Protein AF-A0A7J4K6B0-F1 (afdb_monomer_lite)

Structure (mmCIF, N/CA/C/O backbone):
data_AF-A0A7J4K6B0-F1
#
_entry.id   AF-A0A7J4K6B0-F1
#
loop_
_atom_site.group_PDB
_atom_site.id
_atom_site.type_symbol
_atom_site.label_atom_id
_atom_site.label_alt_id
_atom_site.label_comp_id
_atom_site.label_asym_id
_atom_site.label_entity_id
_atom_site.label_seq_id
_atom_site.pdbx_PDB_ins_code
_atom_site.Cartn_x
_atom_site.Cartn_y
_atom_site.Cartn_z
_atom_site.occupancy
_atom_site.B_iso_or_equiv
_atom_site.auth_seq_id
_atom_site.auth_comp_id
_atom_site.auth_asym_id
_atom_site.auth_atom_id
_atom_site.pdbx_PDB_model_num
ATOM 1 N N . MET A 1 1 ? -15.334 -4.422 -11.975 1.00 67.62 1 MET A N 1
ATOM 2 C CA . MET A 1 1 ? -14.160 -4.670 -11.113 1.00 67.62 1 MET A CA 1
ATOM 3 C C . MET A 1 1 ? -14.666 -4.985 -9.716 1.00 67.62 1 MET A C 1
ATOM 5 O O . MET A 1 1 ? -15.646 -4.366 -9.317 1.00 67.62 1 MET A O 1
ATOM 9 N N . HIS A 1 2 ? -14.087 -5.973 -9.036 1.00 73.25 2 HIS A N 1
ATOM 10 C CA . HIS A 1 2 ? -14.419 -6.357 -7.658 1.00 73.25 2 HIS A CA 1
ATOM 11 C C . HIS A 1 2 ? -13.121 -6.678 -6.912 1.00 73.25 2 HIS A C 1
ATOM 13 O O . HIS A 1 2 ? -12.140 -7.039 -7.557 1.00 73.25 2 HIS A O 1
ATOM 19 N N . TRP A 1 3 ? -13.103 -6.479 -5.593 1.00 80.50 3 TRP A N 1
ATOM 20 C CA . TRP A 1 3 ? -11.971 -6.880 -4.757 1.00 80.50 3 TRP A CA 1
ATOM 21 C C . TRP A 1 3 ? -12.038 -8.381 -4.483 1.00 80.50 3 TRP A C 1
ATOM 23 O O . TRP A 1 3 ? -13.028 -8.856 -3.925 1.00 80.50 3 TRP A O 1
ATOM 33 N N . ASP A 1 4 ? -10.969 -9.096 -4.818 1.00 84.94 4 ASP A N 1
ATOM 34 C CA . ASP A 1 4 ? -10.830 -10.526 -4.562 1.00 84.94 4 ASP A CA 1
ATOM 35 C C . ASP A 1 4 ? -10.025 -10.765 -3.290 1.00 84.94 4 ASP A C 1
ATOM 37 O O . ASP A 1 4 ? -8.933 -10.220 -3.118 1.00 84.94 4 ASP A O 1
ATOM 41 N N . TYR A 1 5 ? -10.544 -11.590 -2.378 1.00 83.94 5 TYR A N 1
ATOM 42 C CA . TYR A 1 5 ? -9.799 -11.957 -1.178 1.00 83.94 5 TYR A CA 1
ATOM 43 C C . TYR A 1 5 ? -8.880 -13.147 -1.451 1.00 83.94 5 TYR A C 1
ATOM 45 O O . TYR A 1 5 ? -9.328 -14.261 -1.727 1.00 83.94 5 TYR A O 1
ATOM 53 N N . ASN A 1 6 ? -7.577 -12.925 -1.319 1.00 82.88 6 ASN A N 1
ATOM 54 C CA . ASN A 1 6 ? -6.579 -13.975 -1.403 1.00 82.88 6 ASN A CA 1
ATOM 55 C C . ASN A 1 6 ? -6.384 -14.606 -0.021 1.00 82.88 6 ASN A C 1
ATOM 57 O O . ASN A 1 6 ? -5.720 -14.035 0.842 1.00 82.88 6 ASN A O 1
ATOM 61 N N . TYR A 1 7 ? -6.937 -15.801 0.187 1.00 81.94 7 TYR A N 1
ATOM 62 C CA . TYR A 1 7 ? -6.860 -16.507 1.472 1.00 81.94 7 TYR A CA 1
ATOM 63 C C . TYR A 1 7 ? -5.433 -16.898 1.877 1.00 81.94 7 TYR A C 1
ATOM 65 O O . TYR A 1 7 ? -5.131 -16.956 3.069 1.00 81.94 7 TYR A O 1
ATOM 73 N N . THR A 1 8 ? -4.551 -17.139 0.904 1.00 79.19 8 THR A N 1
ATOM 74 C CA . THR A 1 8 ? -3.152 -17.512 1.153 1.00 79.19 8 THR A CA 1
ATOM 75 C C . THR A 1 8 ? -2.346 -16.308 1.627 1.00 79.19 8 THR A C 1
ATOM 77 O O . THR A 1 8 ? -1.668 -16.380 2.648 1.00 79.19 8 THR A O 1
ATOM 80 N N . ALA A 1 9 ? -2.450 -15.186 0.910 1.00 73.88 9 ALA A N 1
ATOM 81 C CA . ALA A 1 9 ? -1.743 -13.944 1.227 1.00 73.88 9 ALA A CA 1
ATOM 82 C C . ALA A 1 9 ? -2.473 -13.070 2.267 1.00 73.88 9 ALA A C 1
ATOM 84 O O . ALA A 1 9 ? -1.934 -12.057 2.702 1.00 73.88 9 ALA A O 1
ATOM 85 N N . ARG A 1 10 ? -3.697 -13.457 2.653 1.00 82.56 10 ARG A N 1
ATOM 86 C CA . ARG A 1 10 ? -4.584 -12.777 3.613 1.00 82.56 10 ARG A CA 1
ATOM 87 C C . ARG A 1 10 ? -4.835 -11.300 3.302 1.00 82.56 10 ARG A C 1
ATOM 89 O O . ARG A 1 10 ? -4.934 -10.475 4.207 1.00 82.56 10 ARG A O 1
ATOM 96 N N . LEU A 1 11 ? -4.982 -10.967 2.026 1.00 85.88 11 LEU A N 1
ATOM 97 C CA . LEU A 1 11 ? -5.190 -9.595 1.568 1.00 85.88 11 LEU A CA 1
ATOM 98 C C . LEU A 1 11 ? -6.220 -9.531 0.439 1.00 85.88 11 LEU A C 1
ATOM 100 O O . LEU A 1 11 ? -6.478 -10.523 -0.241 1.00 85.88 11 LEU A O 1
ATOM 104 N N . TYR A 1 12 ? -6.818 -8.360 0.259 1.00 85.12 12 TYR A N 1
ATOM 105 C CA . TYR A 1 12 ? -7.696 -8.066 -0.866 1.00 85.12 12 TYR A CA 1
ATOM 106 C C . TYR A 1 12 ? -6.851 -7.588 -2.042 1.00 85.12 12 TYR A C 1
ATOM 108 O O . TYR A 1 12 ? -5.931 -6.793 -1.853 1.00 85.12 12 TYR A O 1
ATOM 116 N N . GLN A 1 13 ? -7.153 -8.071 -3.242 1.00 88.12 13 GLN A N 1
ATOM 117 C CA . GLN A 1 13 ? -6.446 -7.753 -4.481 1.00 88.12 13 GLN A CA 1
ATOM 118 C C . GLN A 1 13 ? -7.426 -7.200 -5.509 1.00 88.12 13 GLN A C 1
ATOM 120 O O . GLN A 1 13 ? -8.569 -7.648 -5.599 1.00 88.12 13 GLN A O 1
ATOM 125 N N . LEU A 1 14 ? -6.966 -6.225 -6.283 1.00 82.94 14 LEU A N 1
ATOM 126 C CA . LEU A 1 14 ? -7.693 -5.681 -7.414 1.00 82.94 14 LEU A CA 1
ATOM 127 C C . LEU A 1 14 ? -6.709 -5.462 -8.561 1.00 82.94 14 LEU A C 1
ATOM 129 O O . LEU A 1 14 ? -5.782 -4.659 -8.460 1.00 82.94 14 LEU A O 1
ATOM 133 N N . SER A 1 15 ? -6.932 -6.166 -9.667 1.00 75.38 15 SER A N 1
ATOM 134 C CA . SER A 1 15 ? -6.246 -5.883 -10.925 1.00 75.38 15 SER A CA 1
ATOM 135 C C . SER A 1 15 ? -6.934 -4.705 -11.612 1.00 75.38 15 SER A C 1
ATOM 137 O O . SER A 1 15 ? -8.108 -4.801 -11.979 1.00 75.38 15 SER A O 1
ATOM 139 N N . SER A 1 16 ? -6.213 -3.597 -11.783 1.00 69.25 16 SER A N 1
ATOM 140 C CA . SER A 1 16 ? -6.716 -2.380 -12.422 1.00 69.25 16 SER A CA 1
ATOM 141 C C . SER A 1 16 ? -5.835 -2.023 -13.616 1.00 69.25 16 SER A C 1
ATOM 143 O O . SER A 1 16 ? -4.848 -1.304 -13.491 1.00 69.25 16 SER A O 1
ATOM 145 N N . GLY A 1 17 ? -6.184 -2.534 -14.799 1.00 73.06 17 GLY A N 1
ATOM 146 C CA . GLY A 1 17 ? -5.373 -2.325 -16.000 1.00 73.06 17 GLY A CA 1
ATOM 147 C C . GLY A 1 17 ? -4.008 -3.012 -15.890 1.00 73.06 17 GLY A C 1
ATOM 148 O O . GLY A 1 17 ? -3.957 -4.232 -15.747 1.00 73.06 17 GLY A O 1
ATOM 149 N N . LEU A 1 18 ? -2.925 -2.233 -15.991 1.00 59.25 18 LEU A N 1
ATOM 150 C CA . LEU A 1 18 ? -1.542 -2.706 -15.814 1.00 59.25 18 LEU A CA 1
ATOM 151 C C . LEU A 1 18 ? -1.076 -2.659 -14.353 1.00 59.25 18 LEU A C 1
ATOM 153 O O . LEU A 1 18 ? -0.034 -3.232 -14.035 1.00 59.25 18 LEU A O 1
ATOM 157 N N . ASP A 1 19 ? -1.852 -2.015 -13.482 1.00 72.06 19 ASP A N 1
ATOM 158 C CA . ASP A 1 19 ? -1.489 -1.818 -12.089 1.00 72.06 19 ASP A CA 1
ATOM 159 C C . ASP A 1 19 ? -2.109 -2.896 -11.204 1.00 72.06 19 ASP A C 1
ATOM 161 O O . ASP A 1 19 ? -3.217 -3.407 -11.437 1.00 72.06 19 ASP A O 1
ATOM 165 N N . PHE A 1 20 ? -1.381 -3.230 -10.145 1.00 77.69 20 PHE A N 1
ATOM 166 C CA . PHE A 1 20 ? -1.824 -4.194 -9.152 1.00 77.69 20 PHE A CA 1
ATOM 167 C C . PHE A 1 20 ? -2.028 -3.515 -7.808 1.00 77.69 20 PHE A C 1
ATOM 169 O O . PHE A 1 20 ? -1.062 -3.061 -7.195 1.00 77.69 20 PHE A O 1
ATOM 176 N N . LEU A 1 21 ? -3.273 -3.480 -7.335 1.00 81.69 21 LEU A N 1
ATOM 177 C CA . LEU A 1 21 ? -3.632 -2.879 -6.057 1.00 81.69 21 LEU A CA 1
ATOM 178 C C . LEU A 1 21 ? -3.901 -3.970 -5.023 1.00 81.69 21 LEU A C 1
ATOM 180 O O . LEU A 1 21 ? -4.541 -4.984 -5.312 1.00 81.69 21 LEU A O 1
ATOM 184 N N . SER A 1 22 ? -3.446 -3.755 -3.792 1.00 85.62 22 SER A N 1
ATOM 185 C CA . SER A 1 22 ? -3.767 -4.640 -2.675 1.00 85.62 22 SER A CA 1
ATOM 186 C C . SER A 1 22 ? -4.025 -3.887 -1.379 1.00 85.62 22 SER A C 1
ATOM 188 O O . SER A 1 22 ? -3.455 -2.824 -1.135 1.00 85.62 22 SER A O 1
ATOM 190 N N . VAL A 1 23 ? -4.901 -4.456 -0.552 1.00 82.44 23 VAL A N 1
ATOM 191 C CA . VAL A 1 23 ? -5.280 -3.925 0.757 1.00 82.44 23 VAL A CA 1
ATOM 192 C C . VAL A 1 23 ? -5.236 -5.053 1.781 1.00 82.44 23 VAL A C 1
ATOM 194 O O . VAL A 1 23 ? -5.940 -6.054 1.654 1.00 82.44 23 VAL A O 1
ATOM 197 N N . ALA A 1 24 ? -4.429 -4.882 2.822 1.00 85.06 24 ALA A N 1
ATOM 198 C CA . ALA A 1 24 ? -4.345 -5.795 3.952 1.00 85.06 24 ALA A CA 1
ATOM 199 C C . ALA A 1 24 ? -4.665 -5.027 5.236 1.00 85.06 24 ALA A C 1
ATOM 201 O O . ALA A 1 24 ? -4.009 -4.038 5.552 1.00 85.06 24 ALA A O 1
ATOM 202 N N . LYS A 1 25 ? -5.678 -5.479 5.980 1.00 84.75 25 LYS A N 1
ATOM 203 C CA . LYS A 1 25 ? -5.859 -5.080 7.380 1.00 84.75 25 LYS A CA 1
ATOM 204 C C . LYS A 1 25 ? -5.174 -6.143 8.223 1.00 84.75 25 LYS A C 1
ATOM 206 O O . LYS A 1 25 ? -5.532 -7.314 8.107 1.00 84.75 25 LYS A O 1
ATOM 211 N N . GLU A 1 26 ? -4.238 -5.745 9.067 1.00 78.75 26 GLU A N 1
ATOM 212 C CA . GLU A 1 26 ? -3.583 -6.659 9.999 1.00 78.75 26 GLU A CA 1
ATOM 213 C C . GLU A 1 26 ? -3.720 -6.111 11.419 1.00 78.75 26 GLU A C 1
ATOM 215 O O . GLU A 1 26 ? -3.754 -4.902 11.631 1.00 78.75 26 GLU A O 1
ATOM 220 N N . ASN A 1 27 ? -3.827 -7.021 12.387 1.00 75.12 27 ASN A N 1
ATOM 221 C CA . ASN A 1 27 ? -3.850 -6.688 13.818 1.00 75.12 27 ASN A CA 1
ATOM 222 C C . ASN A 1 27 ? -2.427 -6.647 14.412 1.00 75.12 27 ASN A C 1
ATOM 224 O O . ASN A 1 27 ? -2.253 -6.710 15.625 1.00 75.12 27 ASN A O 1
ATOM 228 N N . SER A 1 28 ? -1.411 -6.702 13.551 1.00 77.19 28 SER A N 1
ATOM 229 C CA . SER A 1 28 ? -0.006 -6.471 13.864 1.00 77.19 28 SER A CA 1
ATOM 230 C C . SER A 1 28 ? 0.767 -6.504 12.548 1.00 77.19 28 SER A C 1
ATOM 232 O O . SER A 1 28 ? 0.826 -7.553 11.910 1.00 77.19 28 SER A O 1
ATOM 234 N N . PHE A 1 29 ? 1.349 -5.378 12.142 1.00 78.75 29 PHE A N 1
ATOM 235 C CA . PHE A 1 29 ? 2.440 -5.381 11.174 1.00 78.75 29 PHE A CA 1
ATOM 236 C C . PHE A 1 29 ? 3.758 -5.379 11.952 1.00 78.75 29 PHE A C 1
ATOM 238 O O . PHE A 1 29 ? 3.957 -4.486 12.786 1.00 78.75 29 PHE A O 1
ATOM 245 N N . PRO A 1 30 ? 4.661 -6.346 11.707 1.00 73.94 30 PRO A N 1
ATOM 246 C CA . PRO A 1 30 ? 5.948 -6.375 12.381 1.00 73.94 30 PRO A CA 1
ATOM 247 C C . PRO A 1 30 ? 6.777 -5.145 11.993 1.00 73.94 30 PRO A C 1
ATOM 249 O O . PRO A 1 30 ? 6.596 -4.596 10.900 1.00 73.94 30 PRO A O 1
ATOM 252 N N . PRO A 1 31 ? 7.713 -4.722 12.857 1.00 78.38 31 PRO A N 1
ATOM 253 C CA . PRO A 1 31 ? 8.575 -3.603 12.535 1.00 78.38 31 PRO A CA 1
ATOM 254 C C . PRO A 1 31 ? 9.418 -3.918 11.295 1.00 78.38 31 PRO A C 1
ATOM 256 O O . PRO A 1 31 ? 10.021 -4.988 11.195 1.00 78.38 31 PRO A O 1
ATOM 259 N N . LEU A 1 32 ? 9.493 -2.973 10.358 1.00 72.75 32 LEU A N 1
ATOM 260 C CA . LEU A 1 32 ? 10.318 -3.106 9.157 1.00 72.75 32 LEU A CA 1
ATOM 261 C C . LEU A 1 32 ? 11.631 -2.358 9.356 1.00 72.75 32 LEU A C 1
ATOM 263 O O . LEU A 1 32 ? 11.667 -1.126 9.353 1.00 72.75 32 LEU A O 1
ATOM 267 N N . THR A 1 33 ? 12.719 -3.110 9.520 1.00 64.25 33 THR A N 1
ATOM 268 C CA . THR A 1 33 ? 14.071 -2.560 9.628 1.00 64.25 33 THR A CA 1
ATOM 269 C C . THR A 1 33 ? 14.719 -2.396 8.253 1.00 64.25 33 THR A C 1
ATOM 271 O O . THR A 1 33 ? 14.442 -3.118 7.295 1.00 64.25 33 THR A O 1
ATOM 274 N N . LYS A 1 34 ? 15.638 -1.430 8.173 1.00 57.75 34 LYS A N 1
ATOM 275 C CA . LYS A 1 34 ? 16.352 -1.017 6.954 1.00 57.75 34 LYS A CA 1
ATOM 276 C C . LYS A 1 34 ? 17.204 -2.128 6.312 1.00 57.75 34 LYS A C 1
ATOM 278 O O . LYS A 1 34 ? 17.648 -1.962 5.183 1.00 57.75 34 LYS A O 1
ATOM 283 N N . SER A 1 35 ? 17.491 -3.220 7.030 1.00 48.38 35 SER A N 1
ATOM 284 C CA . SER A 1 35 ? 18.464 -4.237 6.605 1.00 48.38 35 SER A CA 1
ATOM 285 C C . SER A 1 35 ? 17.901 -5.323 5.691 1.00 48.38 35 SER A C 1
ATOM 287 O O . SER A 1 35 ? 18.689 -6.000 5.040 1.00 48.38 35 SER A O 1
ATOM 289 N N . GLU A 1 36 ? 16.581 -5.501 5.625 1.00 43.25 36 GLU A N 1
ATOM 290 C CA . GLU A 1 36 ? 15.975 -6.583 4.825 1.00 43.25 36 GLU A CA 1
ATOM 291 C C . GLU A 1 36 ? 15.032 -6.077 3.736 1.00 43.25 36 GLU A C 1
ATOM 293 O O . GLU A 1 36 ? 14.783 -6.770 2.756 1.00 43.25 36 GLU A O 1
ATOM 298 N N . ASN A 1 37 ? 14.564 -4.838 3.861 1.00 46.38 37 ASN A N 1
ATOM 299 C CA . ASN A 1 37 ? 13.752 -4.171 2.863 1.00 46.38 37 ASN A CA 1
ATOM 300 C C . ASN A 1 37 ? 14.299 -2.760 2.707 1.00 46.38 37 ASN A C 1
ATOM 302 O O . ASN A 1 37 ? 14.615 -2.092 3.692 1.00 46.38 37 ASN A O 1
ATOM 306 N N . ILE A 1 38 ? 14.431 -2.298 1.474 1.00 45.09 38 ILE A N 1
ATOM 307 C CA . ILE A 1 38 ? 14.805 -0.920 1.190 1.00 45.09 38 ILE A CA 1
ATOM 308 C C . ILE A 1 38 ? 13.609 -0.045 1.626 1.00 45.09 38 ILE A C 1
ATOM 310 O O . ILE A 1 38 ? 12.632 0.147 0.905 1.00 45.09 38 ILE A O 1
ATOM 314 N N . VAL A 1 39 ? 13.637 0.377 2.893 1.00 41.28 39 VAL A N 1
ATOM 315 C CA . VAL A 1 39 ? 12.642 1.232 3.546 1.00 41.28 39 VAL A CA 1
ATOM 316 C C . VAL A 1 39 ? 13.083 2.674 3.335 1.00 41.28 39 VAL A C 1
ATOM 318 O O . VAL A 1 39 ? 14.059 3.125 3.936 1.00 41.28 39 VAL A O 1
ATOM 321 N N . PHE A 1 40 ? 12.364 3.394 2.479 1.00 44.31 40 PHE A N 1
ATOM 322 C CA . PHE A 1 40 ? 12.486 4.840 2.356 1.00 44.31 40 PHE A CA 1
ATOM 323 C C . PHE A 1 40 ? 11.187 5.470 2.843 1.00 44.31 40 PHE A C 1
ATOM 325 O O . PHE A 1 40 ? 10.181 5.462 2.139 1.00 44.31 40 PHE A O 1
ATOM 332 N N . THR A 1 41 ? 11.214 5.990 4.066 1.00 42.09 41 THR A N 1
ATOM 333 C CA . THR A 1 41 ? 10.215 6.932 4.564 1.00 42.09 41 THR A CA 1
ATOM 334 C C . THR A 1 41 ? 10.640 8.345 4.169 1.00 42.09 41 THR A C 1
ATOM 336 O O . THR A 1 41 ? 11.824 8.670 4.223 1.00 42.09 41 THR A O 1
ATOM 339 N N . SER A 1 42 ? 9.682 9.210 3.830 1.00 36.44 42 SER A N 1
ATOM 340 C CA . SER A 1 42 ? 9.894 10.650 3.584 1.00 36.44 42 SER A CA 1
ATOM 341 C C . SER A 1 42 ? 10.276 11.450 4.842 1.00 36.44 42 SER A C 1
ATOM 343 O O . SER A 1 42 ? 10.351 12.674 4.816 1.00 36.44 42 SER A O 1
ATOM 345 N N . LEU A 1 43 ? 10.501 10.764 5.962 1.00 39.84 43 LEU A N 1
ATOM 346 C CA . LEU A 1 43 ? 10.923 11.324 7.234 1.00 39.84 43 LEU A CA 1
ATOM 347 C C . LEU A 1 43 ? 12.097 10.475 7.722 1.00 39.84 43 LEU A C 1
ATOM 349 O O . LEU A 1 43 ? 11.967 9.261 7.890 1.00 39.84 43 LEU A O 1
ATOM 353 N N . ASP A 1 44 ? 13.245 11.127 7.856 1.00 37.56 44 ASP A N 1
ATOM 354 C CA . ASP A 1 44 ? 14.558 10.619 8.250 1.00 37.56 44 ASP A CA 1
ATOM 355 C C . ASP A 1 44 ? 14.579 9.262 8.984 1.00 37.56 44 ASP A C 1
ATOM 357 O O . ASP A 1 44 ? 14.203 9.157 10.144 1.00 37.56 44 ASP A O 1
ATOM 361 N N . ASN A 1 45 ? 15.148 8.228 8.353 1.00 47.09 45 ASN A N 1
ATOM 362 C CA . ASN A 1 45 ? 15.726 7.045 9.020 1.00 47.09 45 ASN A CA 1
ATOM 363 C C . ASN A 1 45 ? 14.832 6.180 9.941 1.00 47.09 45 ASN A C 1
ATOM 365 O O . ASN A 1 45 ? 15.374 5.347 10.674 1.00 47.09 45 ASN A O 1
ATOM 369 N N . VAL A 1 46 ? 13.505 6.287 9.913 1.00 49.38 46 VAL A N 1
ATOM 370 C CA . VAL A 1 46 ? 12.665 5.512 10.840 1.00 49.38 46 VAL A CA 1
ATOM 371 C C . VAL A 1 46 ? 12.278 4.160 10.231 1.00 49.38 46 VAL A C 1
ATOM 373 O O . VAL A 1 46 ? 11.542 4.086 9.251 1.00 49.38 46 VAL A O 1
ATOM 376 N N . ALA A 1 47 ? 12.773 3.074 10.834 1.00 68.12 47 ALA A N 1
ATOM 377 C CA . ALA A 1 47 ? 12.183 1.745 10.685 1.00 68.12 47 ALA A CA 1
ATOM 378 C C . ALA A 1 47 ? 10.674 1.851 10.943 1.00 68.12 47 ALA A C 1
ATOM 380 O O . ALA A 1 47 ? 10.291 2.455 11.945 1.00 68.12 47 ALA A O 1
ATOM 381 N N . ILE A 1 48 ? 9.819 1.301 10.073 1.00 77.25 48 ILE A N 1
ATOM 382 C CA . ILE A 1 48 ? 8.373 1.317 10.346 1.00 77.25 48 ILE A CA 1
ATOM 383 C C . ILE A 1 48 ? 8.186 0.591 11.680 1.00 77.25 48 ILE A C 1
ATOM 385 O O . ILE A 1 48 ? 8.642 -0.552 11.787 1.00 77.25 48 ILE A O 1
ATOM 389 N N . PRO A 1 49 ? 7.630 1.250 12.715 1.00 82.38 49 PRO A N 1
ATOM 390 C CA . PRO A 1 49 ? 7.470 0.622 14.014 1.00 82.38 49 PRO A CA 1
ATOM 391 C C . PRO A 1 49 ? 6.455 -0.516 13.909 1.00 82.38 49 PRO A C 1
ATOM 393 O O . PRO A 1 49 ? 5.770 -0.674 12.901 1.00 82.38 49 PRO A O 1
ATOM 396 N N . GLU A 1 50 ? 6.338 -1.308 14.966 1.00 86.19 50 GLU A N 1
ATOM 397 C CA . GLU A 1 50 ? 5.224 -2.243 15.064 1.00 86.19 50 GLU A CA 1
ATOM 398 C C . GLU A 1 50 ? 3.893 -1.471 15.022 1.00 86.19 50 GLU A C 1
ATOM 400 O O . GLU A 1 50 ? 3.675 -0.567 15.832 1.00 86.19 50 GLU A O 1
ATOM 405 N N . ILE A 1 51 ? 3.007 -1.837 14.093 1.00 87.81 51 ILE A N 1
ATOM 406 C CA . ILE A 1 51 ? 1.664 -1.254 13.971 1.00 87.81 51 ILE A CA 1
ATOM 407 C C . ILE A 1 51 ? 0.666 -2.278 14.493 1.00 87.81 51 ILE A C 1
ATOM 409 O O . ILE A 1 51 ? 0.485 -3.320 13.870 1.00 87.81 51 ILE A O 1
ATOM 413 N N . LYS A 1 52 ? 0.017 -1.994 15.625 1.00 85.62 52 LYS A N 1
ATOM 414 C CA . LYS A 1 52 ? -0.888 -2.938 16.307 1.00 85.62 52 LYS A CA 1
ATOM 415 C C . LYS A 1 52 ? -2.283 -3.009 15.695 1.00 85.62 52 LYS A C 1
ATOM 417 O O . LYS A 1 52 ? -2.913 -4.057 15.727 1.00 85.62 52 LYS A O 1
ATOM 422 N N . ASP A 1 53 ? -2.773 -1.919 15.130 1.00 87.62 53 ASP A N 1
ATOM 423 C CA . ASP A 1 53 ? -3.977 -1.931 14.306 1.00 87.62 53 ASP A CA 1
ATOM 424 C C . ASP A 1 53 ? -3.791 -0.922 13.188 1.00 87.62 53 ASP A C 1
ATOM 426 O O . ASP A 1 53 ? -3.274 0.183 13.383 1.00 87.62 53 ASP A O 1
ATOM 430 N N . GLY A 1 54 ? -4.138 -1.339 11.981 1.00 90.38 54 GLY A N 1
ATOM 431 C CA . GLY A 1 54 ? -3.801 -0.537 10.832 1.00 90.38 54 GLY A CA 1
ATOM 432 C C . GLY A 1 54 ? -4.161 -1.155 9.505 1.00 90.38 54 GLY A C 1
ATOM 433 O O . GLY A 1 54 ? -4.814 -2.198 9.393 1.00 90.38 54 GLY A O 1
ATOM 434 N N . LEU A 1 55 ? -3.707 -0.466 8.470 1.00 91.38 55 LEU A N 1
ATOM 435 C CA . LEU A 1 55 ? -3.956 -0.828 7.090 1.00 91.38 55 LEU A CA 1
ATOM 436 C C . LEU A 1 55 ? -2.665 -0.727 6.293 1.00 91.38 55 LEU A C 1
ATOM 438 O O . LEU A 1 55 ? -1.994 0.298 6.338 1.00 91.38 55 LEU A O 1
ATOM 442 N N . ARG A 1 56 ? -2.359 -1.752 5.503 1.00 90.31 56 ARG A N 1
ATOM 443 C CA . ARG A 1 56 ? -1.376 -1.663 4.428 1.00 90.31 56 ARG A CA 1
ATOM 444 C C . ARG A 1 56 ? -2.107 -1.595 3.100 1.00 90.31 56 ARG A C 1
ATOM 446 O O . ARG A 1 56 ? -2.899 -2.478 2.774 1.00 90.31 56 ARG A O 1
ATOM 453 N N . VAL A 1 57 ? -1.789 -0.576 2.319 1.00 89.94 57 VAL A N 1
ATOM 454 C CA . VAL A 1 57 ? -2.176 -0.457 0.916 1.00 89.94 57 VAL A CA 1
ATOM 455 C C . VAL A 1 57 ? -0.923 -0.601 0.077 1.00 89.94 57 VAL A C 1
ATOM 457 O O . VAL A 1 57 ? 0.125 -0.069 0.434 1.00 89.94 57 VAL A O 1
ATOM 460 N N . SER A 1 58 ? -0.987 -1.343 -1.019 1.00 88.00 58 SER A N 1
ATOM 461 C CA . SER A 1 58 ? 0.158 -1.477 -1.917 1.00 88.00 58 SER A CA 1
ATOM 462 C C . SER A 1 58 ? -0.265 -1.369 -3.368 1.00 88.00 58 SER A C 1
ATOM 464 O O . SER A 1 58 ? -1.350 -1.823 -3.732 1.00 88.00 58 SER A O 1
ATOM 466 N N . ALA A 1 59 ? 0.608 -0.775 -4.172 1.00 87.25 59 ALA A N 1
ATOM 467 C CA . ALA A 1 59 ? 0.453 -0.620 -5.606 1.00 87.25 59 ALA A CA 1
ATOM 468 C C . ALA A 1 59 ? 1.742 -1.063 -6.306 1.00 87.25 59 ALA A C 1
ATOM 470 O O . ALA A 1 59 ? 2.842 -0.749 -5.841 1.00 87.25 59 ALA A O 1
ATOM 471 N N . ILE A 1 60 ? 1.598 -1.780 -7.418 1.00 86.62 60 ILE A N 1
ATOM 472 C CA . ILE A 1 60 ? 2.684 -2.032 -8.368 1.00 86.62 60 ILE A CA 1
ATOM 473 C C . ILE A 1 60 ? 2.307 -1.360 -9.680 1.00 86.62 60 ILE A C 1
ATOM 475 O O . ILE A 1 60 ? 1.220 -1.624 -10.191 1.00 86.62 60 ILE A O 1
ATOM 479 N N . PHE A 1 61 ? 3.200 -0.520 -10.196 1.00 85.31 61 PHE A N 1
ATOM 480 C CA . PHE A 1 61 ? 3.005 0.266 -11.415 1.00 85.31 61 PHE A CA 1
ATOM 481 C C . PHE A 1 61 ? 4.338 0.455 -12.153 1.00 85.31 61 PH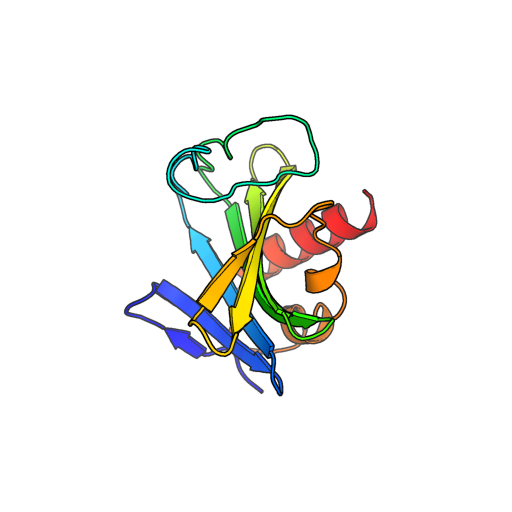E A C 1
ATOM 483 O O . PHE A 1 61 ? 5.396 0.031 -11.678 1.00 85.31 61 PHE A O 1
ATOM 490 N N . THR A 1 62 ? 4.291 1.055 -13.343 1.00 85.69 62 THR A N 1
ATOM 491 C CA . THR A 1 62 ? 5.481 1.352 -14.157 1.00 85.69 62 THR A CA 1
ATOM 492 C C . THR A 1 62 ? 5.653 2.858 -14.334 1.00 85.69 62 THR A C 1
ATOM 494 O O . THR A 1 62 ? 4.702 3.540 -14.703 1.00 85.69 62 THR A O 1
ATOM 497 N N . GLU A 1 63 ? 6.869 3.360 -14.136 1.00 84.75 63 GLU A N 1
ATOM 498 C CA . GLU A 1 63 ? 7.245 4.766 -14.331 1.00 84.75 63 GLU A CA 1
ATOM 499 C C . GLU A 1 63 ? 8.659 4.831 -14.916 1.00 84.75 63 GLU A C 1
ATOM 501 O O . GLU A 1 63 ? 9.555 4.133 -14.445 1.00 84.75 63 GLU A O 1
ATOM 506 N N . ASP A 1 64 ? 8.861 5.615 -15.979 1.00 86.31 64 ASP A N 1
ATOM 507 C CA . ASP A 1 64 ? 10.166 5.796 -16.639 1.00 86.31 64 ASP A CA 1
ATOM 508 C C . ASP A 1 64 ? 10.909 4.483 -16.974 1.00 86.31 64 ASP A C 1
ATOM 510 O O . ASP A 1 64 ? 12.137 4.392 -16.940 1.00 86.31 64 ASP A O 1
ATOM 514 N N . GLY A 1 65 ? 10.152 3.429 -17.299 1.00 86.69 65 GLY A N 1
ATOM 515 C CA . GLY A 1 65 ? 10.678 2.093 -17.604 1.00 86.69 65 GLY A CA 1
ATOM 516 C C . GLY A 1 65 ? 11.055 1.247 -16.381 1.00 86.69 65 GLY A C 1
ATOM 517 O O . GLY A 1 65 ? 11.415 0.082 -16.545 1.00 86.69 65 GLY A O 1
ATOM 518 N N . TYR A 1 66 ? 10.934 1.786 -15.168 1.00 89.06 66 TYR A N 1
ATOM 519 C CA . TYR A 1 66 ? 11.044 1.035 -13.922 1.00 89.06 66 TYR A CA 1
ATOM 520 C C . TYR A 1 66 ? 9.695 0.450 -13.534 1.00 89.06 66 TYR A C 1
ATOM 522 O O . TYR A 1 66 ? 8.667 1.115 -13.621 1.00 89.06 66 TYR A O 1
ATOM 530 N N . THR A 1 67 ? 9.704 -0.773 -13.018 1.00 88.94 67 THR A N 1
ATOM 531 C CA . THR A 1 67 ? 8.591 -1.279 -12.220 1.00 88.94 67 THR A CA 1
ATOM 532 C C . THR A 1 67 ? 8.809 -0.857 -10.775 1.00 88.94 67 THR A C 1
ATOM 534 O O . THR A 1 67 ? 9.884 -1.066 -10.207 1.00 88.94 67 THR A O 1
ATOM 537 N N . ILE A 1 68 ? 7.787 -0.257 -10.181 1.00 86.06 68 ILE A N 1
ATOM 538 C CA . ILE A 1 68 ? 7.812 0.285 -8.830 1.00 86.06 68 ILE A CA 1
ATOM 539 C C . ILE A 1 68 ? 6.801 -0.483 -7.987 1.00 86.06 68 ILE A C 1
ATOM 541 O O . ILE A 1 68 ? 5.649 -0.634 -8.380 1.00 86.06 68 ILE A O 1
ATOM 545 N N . SER A 1 69 ? 7.227 -0.939 -6.810 1.00 85.69 69 SER A N 1
ATOM 546 C CA . SER A 1 69 ? 6.343 -1.422 -5.751 1.00 85.69 69 SER A CA 1
ATOM 547 C C . SER A 1 69 ? 6.318 -0.404 -4.630 1.00 85.69 69 SER A C 1
ATOM 549 O O . SER A 1 69 ? 7.338 -0.169 -3.977 1.00 85.69 69 SER A O 1
ATOM 551 N N . GLN A 1 70 ? 5.141 0.139 -4.359 1.00 86.62 70 GLN A N 1
ATOM 552 C CA . GLN A 1 70 ? 4.896 1.027 -3.238 1.00 86.62 70 GLN A CA 1
ATOM 553 C C . GLN A 1 70 ? 3.987 0.341 -2.226 1.00 86.62 70 GLN A C 1
ATOM 555 O O . GLN A 1 70 ? 2.961 -0.229 -2.592 1.00 86.62 70 GLN A O 1
ATOM 560 N N . ALA A 1 71 ? 4.335 0.430 -0.945 1.00 86.38 71 ALA A N 1
ATOM 561 C CA . ALA A 1 71 ? 3.443 0.067 0.145 1.00 86.38 71 ALA A CA 1
ATOM 562 C C . ALA A 1 71 ? 3.338 1.216 1.146 1.00 86.38 71 ALA A C 1
ATOM 564 O O . ALA A 1 71 ? 4.347 1.724 1.637 1.00 86.38 71 ALA A O 1
ATOM 565 N N . THR A 1 72 ? 2.104 1.599 1.449 1.00 88.44 72 THR A N 1
ATOM 566 C CA . THR A 1 72 ? 1.745 2.626 2.418 1.00 88.44 72 THR A CA 1
ATOM 567 C C . THR A 1 72 ? 1.058 1.963 3.602 1.00 88.44 72 THR A C 1
ATOM 569 O O . THR A 1 72 ? 0.088 1.225 3.434 1.00 88.44 72 THR A O 1
ATOM 572 N N . TYR A 1 73 ? 1.567 2.227 4.797 1.00 88.69 73 TYR A N 1
ATOM 573 C CA . TYR A 1 73 ? 1.065 1.699 6.055 1.00 88.69 73 TYR A CA 1
ATOM 574 C C . TYR A 1 73 ? 0.402 2.824 6.836 1.00 88.69 73 TYR A C 1
ATOM 576 O O . TYR A 1 73 ? 0.952 3.919 6.946 1.00 88.69 73 TYR A O 1
ATOM 584 N N . TYR A 1 74 ? -0.763 2.538 7.390 1.00 90.56 74 TYR A N 1
ATOM 585 C CA . TYR A 1 74 ? -1.509 3.421 8.264 1.00 90.56 74 TYR A CA 1
ATOM 586 C C . TYR A 1 74 ? -1.578 2.807 9.654 1.00 90.56 74 TYR A C 1
ATOM 588 O O . TYR A 1 74 ? -2.105 1.705 9.801 1.00 90.56 74 TYR A O 1
ATOM 596 N N . ASP A 1 75 ? -1.069 3.525 10.647 1.00 91.06 75 ASP A N 1
ATOM 597 C CA . ASP A 1 75 ? -1.245 3.212 12.061 1.00 91.06 75 ASP A CA 1
ATOM 598 C C . ASP A 1 75 ? -2.480 3.956 12.578 1.00 91.06 75 ASP A C 1
ATOM 600 O O . ASP A 1 75 ? -2.486 5.190 12.662 1.00 91.06 75 ASP A O 1
ATOM 604 N N . SER A 1 76 ? -3.540 3.210 12.900 1.00 90.94 76 SER A N 1
ATOM 605 C CA . SER A 1 76 ? -4.801 3.806 13.342 1.00 90.94 76 SER A CA 1
ATOM 606 C C . SER A 1 76 ? -4.779 4.305 14.784 1.00 90.94 76 SER A C 1
ATOM 608 O O . SER A 1 76 ? -5.606 5.159 15.117 1.00 90.94 76 SER A O 1
ATOM 610 N N . ASP A 1 77 ? -3.846 3.816 15.607 1.00 90.69 77 ASP A N 1
ATOM 611 C CA . ASP A 1 77 ? -3.691 4.215 17.008 1.00 90.69 77 ASP A CA 1
ATOM 612 C C . ASP A 1 77 ? -2.980 5.566 17.103 1.00 90.69 77 ASP A C 1
ATOM 614 O O . ASP A 1 77 ? -3.404 6.455 17.843 1.00 90.69 77 ASP A O 1
ATOM 618 N N . THR A 1 78 ? -1.906 5.745 16.325 1.00 88.94 78 THR A N 1
ATOM 619 C CA . THR A 1 78 ? -1.121 6.992 16.324 1.00 88.94 78 THR A CA 1
ATOM 620 C C . THR A 1 78 ? -1.530 7.978 15.231 1.00 88.94 78 THR A C 1
ATOM 622 O O . THR A 1 78 ? -1.044 9.111 15.220 1.00 88.94 78 THR A O 1
ATOM 625 N N . ASN A 1 79 ? -2.433 7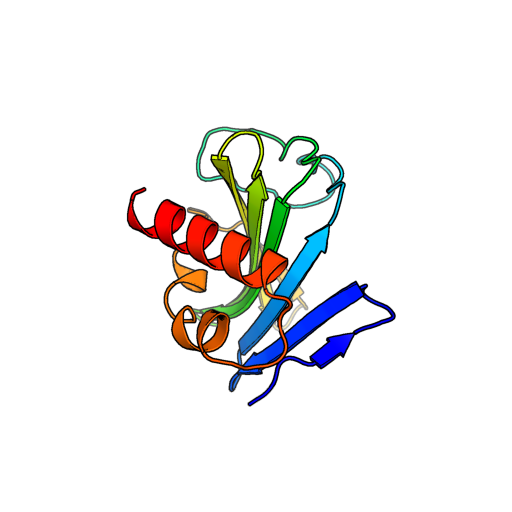.572 14.333 1.00 87.94 79 ASN A N 1
ATOM 626 C CA . ASN A 1 79 ? -2.835 8.315 13.139 1.00 87.94 79 ASN A CA 1
ATOM 627 C C . ASN A 1 79 ? -1.623 8.751 12.293 1.00 87.94 79 ASN A C 1
ATOM 629 O O . ASN A 1 79 ? -1.528 9.900 11.863 1.00 87.94 79 ASN A O 1
ATOM 633 N N . LYS A 1 80 ? -0.672 7.834 12.084 1.00 87.19 80 LYS A N 1
ATOM 634 C CA . LYS A 1 80 ? 0.543 8.078 11.296 1.00 87.19 80 LYS A CA 1
ATOM 635 C C . LYS A 1 80 ? 0.555 7.254 10.022 1.00 87.19 80 LYS A C 1
ATOM 637 O O . LYS A 1 80 ? 0.017 6.149 9.969 1.00 87.19 80 LYS A O 1
ATOM 642 N N . VAL A 1 81 ? 1.205 7.806 9.002 1.00 86.88 81 VAL A N 1
ATOM 643 C CA . VAL A 1 81 ? 1.400 7.153 7.710 1.00 86.88 81 VAL A CA 1
ATOM 644 C C . VAL A 1 81 ? 2.880 6.896 7.481 1.00 86.88 81 VAL A C 1
ATOM 646 O O . VAL A 1 81 ? 3.718 7.768 7.704 1.00 86.88 81 VAL A O 1
ATOM 649 N N . TYR A 1 82 ? 3.182 5.698 7.000 1.00 84.94 82 TYR A N 1
ATOM 650 C CA . TYR A 1 82 ? 4.521 5.270 6.627 1.00 84.94 82 TYR A CA 1
ATOM 651 C C . TYR A 1 82 ? 4.511 4.781 5.185 1.00 84.94 82 TYR A C 1
ATOM 653 O O . TYR A 1 82 ? 3.534 4.193 4.725 1.00 84.94 82 TYR A O 1
ATOM 661 N N . VAL A 1 83 ? 5.603 5.005 4.463 1.00 82.81 83 VAL A N 1
ATOM 662 C CA . VAL A 1 83 ? 5.732 4.613 3.057 1.00 82.81 83 VAL A CA 1
ATOM 663 C C . VAL A 1 83 ? 6.998 3.793 2.890 1.00 82.81 83 VAL A C 1
ATOM 665 O O . VAL A 1 83 ? 8.016 4.064 3.519 1.00 82.81 83 VAL A O 1
ATOM 668 N N . THR A 1 84 ? 6.913 2.777 2.042 1.00 80.31 84 THR A N 1
ATOM 669 C CA . THR A 1 84 ? 8.058 2.046 1.505 1.00 80.31 84 THR A CA 1
ATOM 670 C C . THR A 1 84 ? 7.918 1.993 -0.003 1.00 80.31 84 THR A C 1
ATOM 672 O O . THR A 1 84 ? 6.812 1.804 -0.515 1.00 80.31 84 THR A O 1
ATOM 675 N N . GLN A 1 85 ? 9.028 2.154 -0.713 1.00 82.06 85 GLN A N 1
ATOM 676 C CA . GLN A 1 85 ? 9.029 2.144 -2.165 1.00 82.06 85 GLN A CA 1
ATOM 677 C C . GLN A 1 85 ? 10.308 1.494 -2.677 1.00 82.06 85 GLN A C 1
ATOM 679 O O . GLN A 1 85 ? 11.412 1.840 -2.262 1.00 82.06 85 GLN A O 1
ATOM 684 N N . ASN A 1 86 ? 10.133 0.536 -3.578 1.00 79.94 86 ASN A N 1
ATOM 685 C CA . ASN A 1 86 ? 11.199 -0.199 -4.241 1.00 79.94 86 ASN A CA 1
ATOM 686 C C . ASN A 1 86 ? 11.015 -0.063 -5.743 1.00 79.94 86 ASN A C 1
ATOM 688 O O . ASN A 1 86 ? 9.879 -0.118 -6.216 1.00 79.94 86 ASN A O 1
ATOM 692 N N . ARG A 1 87 ? 12.110 0.049 -6.496 1.00 85.06 87 ARG A N 1
ATOM 693 C CA . ARG A 1 87 ? 12.045 0.008 -7.957 1.00 85.06 87 ARG A CA 1
ATOM 694 C C . ARG A 1 87 ? 13.047 -0.970 -8.545 1.00 85.06 87 ARG A C 1
ATOM 696 O O . ARG A 1 87 ? 14.144 -1.158 -8.013 1.00 85.06 87 ARG A O 1
ATOM 703 N N . TRP A 1 88 ? 12.667 -1.579 -9.657 1.00 89.06 88 TRP A N 1
ATOM 704 C CA . TRP A 1 88 ? 13.533 -2.451 -10.435 1.00 89.06 88 TRP A CA 1
ATOM 705 C C . TRP A 1 88 ? 13.336 -2.224 -11.928 1.00 89.06 88 TRP A C 1
ATOM 707 O O . TRP A 1 88 ? 12.269 -1.816 -12.379 1.00 89.06 88 TRP A O 1
ATOM 717 N N . ILE A 1 89 ? 14.382 -2.497 -12.699 1.00 90.25 89 ILE A N 1
ATOM 718 C CA . ILE A 1 89 ? 14.362 -2.396 -14.158 1.00 90.25 89 ILE A CA 1
ATOM 719 C C . ILE A 1 89 ? 15.056 -3.606 -14.777 1.00 90.25 89 ILE A C 1
ATOM 721 O O . ILE A 1 89 ? 16.076 -4.091 -14.275 1.00 90.25 89 ILE A O 1
ATOM 725 N N . GLY A 1 90 ? 14.488 -4.109 -15.873 1.00 87.56 90 GLY A N 1
ATOM 726 C CA . GLY A 1 90 ? 15.121 -5.134 -16.694 1.00 87.56 90 GLY A CA 1
ATOM 727 C C . GLY A 1 90 ? 16.231 -4.527 -17.550 1.00 87.56 90 GLY A C 1
ATOM 728 O O . GLY A 1 90 ? 15.997 -3.588 -18.303 1.00 87.56 90 GLY A O 1
ATOM 72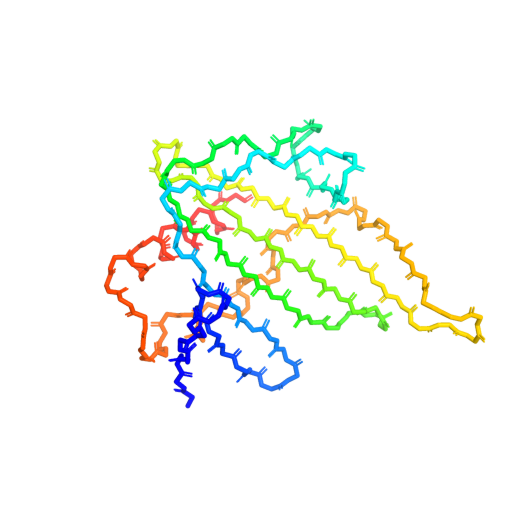9 N N . THR A 1 91 ? 17.440 -5.074 -17.456 1.00 88.00 91 THR A N 1
ATOM 730 C CA . THR A 1 91 ? 18.597 -4.694 -18.280 1.00 88.00 91 THR A CA 1
ATOM 731 C C . THR A 1 91 ? 19.087 -5.906 -19.083 1.00 88.00 91 THR A C 1
ATOM 733 O O . THR A 1 91 ? 18.783 -7.041 -18.707 1.00 88.00 91 THR A O 1
ATOM 736 N N . PRO A 1 92 ? 19.907 -5.725 -20.139 1.00 92.75 92 PRO A N 1
ATOM 737 C CA . PRO A 1 92 ? 20.528 -6.848 -20.853 1.00 92.75 92 PRO A CA 1
ATOM 738 C C . PRO A 1 92 ? 21.353 -7.792 -19.961 1.00 92.75 92 PRO A C 1
ATOM 740 O O . PRO A 1 92 ? 21.628 -8.922 -20.353 1.00 92.75 92 PRO A O 1
ATOM 743 N N . HIS A 1 93 ? 21.743 -7.340 -18.765 1.00 91.06 93 HIS A N 1
ATOM 744 C CA . HIS A 1 93 ? 22.538 -8.098 -17.798 1.00 91.06 93 HIS A CA 1
ATOM 745 C C . HIS A 1 93 ? 21.713 -8.664 -16.630 1.00 91.06 93 HIS A C 1
ATOM 747 O O . HIS A 1 93 ? 22.288 -9.224 -15.700 1.00 91.06 93 HIS A O 1
ATOM 753 N N . GLY A 1 94 ? 20.383 -8.532 -16.663 1.00 90.44 94 GLY A N 1
ATOM 754 C CA . GLY A 1 94 ? 19.479 -8.996 -15.609 1.00 90.44 94 GLY A CA 1
ATOM 755 C C . GLY A 1 94 ? 18.676 -7.871 -14.956 1.00 90.44 94 GLY A C 1
ATOM 756 O O . GLY A 1 94 ? 18.576 -6.764 -15.489 1.00 90.44 94 GLY 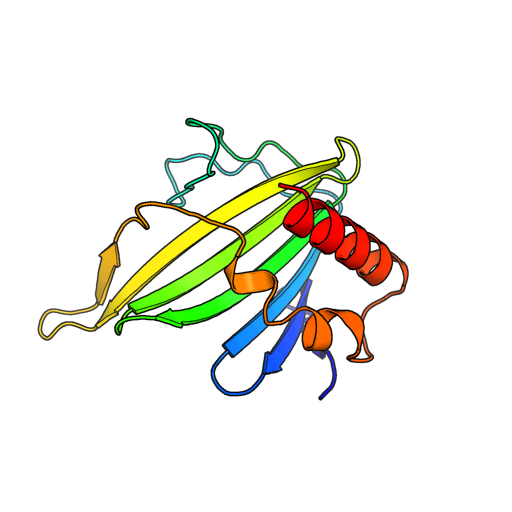A O 1
ATOM 757 N N . ILE A 1 95 ? 18.075 -8.164 -13.802 1.00 85.81 95 ILE A N 1
ATOM 758 C CA . ILE A 1 95 ? 17.254 -7.211 -13.045 1.00 85.81 95 ILE A CA 1
ATOM 759 C C . ILE A 1 95 ? 18.159 -6.362 -12.157 1.00 85.81 95 ILE A C 1
ATOM 761 O O . ILE A 1 95 ? 18.909 -6.887 -11.334 1.00 85.81 95 ILE A O 1
ATOM 765 N N . LYS A 1 96 ? 18.070 -5.041 -12.309 1.00 84.31 96 LYS A N 1
ATOM 766 C CA . LYS A 1 96 ? 18.746 -4.086 -11.432 1.00 84.31 96 LYS A CA 1
ATOM 767 C C . LYS A 1 96 ? 17.750 -3.549 -10.410 1.00 84.31 96 LYS A C 1
ATOM 769 O O . LYS A 1 96 ? 16.699 -3.040 -10.791 1.00 84.31 96 LYS A O 1
ATOM 774 N N . HIS A 1 97 ? 18.106 -3.643 -9.133 1.00 81.44 97 HIS A N 1
ATOM 775 C CA . HIS A 1 97 ? 17.362 -3.040 -8.029 1.00 81.44 97 HIS A CA 1
ATOM 776 C C . HIS A 1 97 ? 17.953 -1.672 -7.705 1.00 81.44 97 HIS A C 1
ATOM 778 O O . HIS A 1 97 ? 19.175 -1.534 -7.610 1.00 81.44 97 HIS A O 1
ATOM 784 N N . GLU A 1 98 ? 17.098 -0.669 -7.530 1.00 73.38 98 GLU A N 1
ATOM 785 C CA . GLU A 1 98 ? 17.531 0.678 -7.180 1.00 73.38 98 GLU A CA 1
ATOM 786 C C . GLU A 1 98 ? 16.700 1.274 -6.054 1.00 73.38 98 GLU A C 1
ATOM 788 O O . GLU A 1 98 ? 15.516 0.980 -5.876 1.00 73.38 98 GLU A O 1
ATOM 793 N N . SER A 1 99 ? 17.351 2.169 -5.323 1.00 65.50 99 SER A N 1
ATOM 794 C CA . SER A 1 99 ? 16.709 3.028 -4.347 1.00 65.50 99 SER A CA 1
ATOM 795 C C . SER A 1 99 ? 15.855 4.089 -5.033 1.00 65.50 99 SER A C 1
ATOM 797 O O . SER A 1 99 ? 16.304 4.716 -5.993 1.00 65.50 99 SER A O 1
ATOM 799 N N . TYR A 1 100 ? 14.647 4.320 -4.522 1.00 69.12 100 TYR A N 1
ATOM 800 C CA . TYR A 1 100 ? 13.830 5.451 -4.946 1.00 69.12 100 TYR A CA 1
ATOM 801 C C . TYR A 1 100 ? 14.305 6.709 -4.205 1.00 69.12 100 TYR A C 1
ATOM 803 O O . TYR A 1 100 ? 14.392 6.683 -2.980 1.00 69.12 100 TYR A O 1
ATOM 811 N N . SER A 1 101 ? 14.673 7.772 -4.929 1.00 62.56 101 SER A N 1
ATOM 812 C CA . SER A 1 101 ? 15.329 8.948 -4.331 1.00 62.56 101 SER A CA 1
ATOM 813 C C . SER A 1 101 ? 14.414 9.728 -3.391 1.00 62.56 101 SER A C 1
ATOM 815 O O . SER A 1 101 ? 14.873 10.178 -2.347 1.00 62.56 101 SER A O 1
ATOM 817 N N . ASP A 1 102 ? 13.126 9.815 -3.727 1.00 67.50 102 ASP A N 1
ATOM 818 C CA . ASP A 1 102 ? 12.143 10.638 -3.021 1.00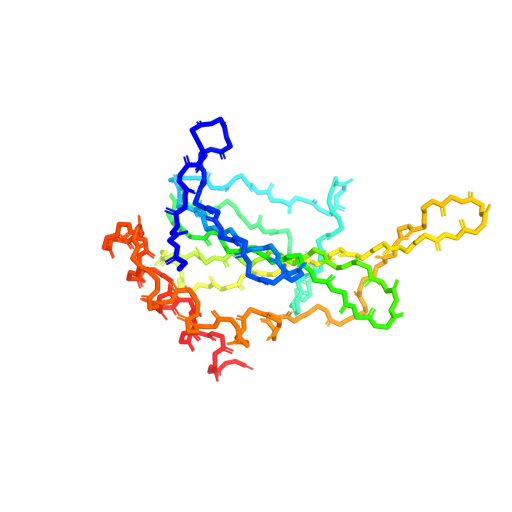 67.50 102 ASP A CA 1
ATOM 819 C C . ASP A 1 102 ? 10.841 9.846 -2.827 1.00 67.50 102 ASP A C 1
ATOM 821 O O . ASP A 1 102 ? 9.875 10.039 -3.571 1.00 67.50 102 ASP A O 1
ATOM 825 N N . PRO A 1 103 ? 10.810 8.871 -1.897 1.00 68.25 103 PRO A N 1
ATOM 826 C CA . PRO A 1 103 ? 9.614 8.062 -1.671 1.00 68.25 103 PRO A CA 1
ATOM 827 C C . PRO A 1 103 ? 8.429 8.969 -1.332 1.00 68.25 103 PRO A C 1
ATOM 829 O O . PRO A 1 103 ? 8.488 9.795 -0.420 1.00 68.25 103 PRO A O 1
ATOM 832 N N . SER A 1 104 ? 7.312 8.793 -2.024 1.00 70.75 104 SER A N 1
ATOM 833 C CA . SER A 1 104 ? 6.087 9.504 -1.673 1.00 70.75 104 SER A CA 1
ATOM 834 C C . SER A 1 104 ? 4.899 8.581 -1.828 1.00 70.75 104 SER A C 1
ATOM 836 O O . SER A 1 104 ? 4.894 7.674 -2.651 1.00 70.75 104 SER A O 1
ATOM 838 N N . ALA A 1 105 ? 3.859 8.812 -1.035 1.00 70.44 105 ALA A N 1
ATOM 839 C CA . ALA A 1 105 ? 2.614 8.071 -1.189 1.00 70.44 105 ALA A CA 1
ATOM 840 C C . ALA A 1 105 ? 1.794 8.528 -2.410 1.00 70.44 105 ALA A C 1
ATOM 842 O O . ALA A 1 105 ? 0.681 8.033 -2.603 1.00 70.44 105 ALA A O 1
ATOM 843 N N . SER A 1 106 ? 2.313 9.464 -3.217 1.00 69.88 106 SER A N 1
ATOM 844 C CA . SER A 1 106 ? 1.584 10.127 -4.302 1.00 69.88 106 SER A CA 1
ATOM 845 C C . SER A 1 106 ? 0.956 9.126 -5.267 1.00 69.88 106 SER A C 1
ATOM 847 O O . SER A 1 106 ? -0.157 9.353 -5.716 1.00 69.88 106 SER A O 1
ATOM 849 N N . HIS A 1 107 ? 1.593 7.976 -5.493 1.00 78.75 107 HIS A N 1
ATOM 850 C CA . HIS A 1 107 ? 1.114 6.951 -6.418 1.00 78.75 107 HIS A CA 1
ATOM 851 C C . HIS A 1 107 ? -0.093 6.140 -5.916 1.00 78.75 107 HIS A C 1
ATOM 853 O O . HIS A 1 107 ? -0.719 5.451 -6.711 1.00 78.75 107 HIS A O 1
ATOM 859 N N . ILE A 1 108 ? -0.483 6.222 -4.634 1.00 83.56 108 ILE A N 1
ATOM 860 C CA . ILE A 1 108 ? -1.749 5.619 -4.163 1.00 83.56 108 ILE A CA 1
ATOM 861 C C . ILE A 1 108 ? -2.948 6.497 -4.542 1.00 83.56 108 ILE A C 1
ATOM 863 O O . ILE A 1 108 ? -4.007 5.976 -4.893 1.00 83.56 108 ILE A O 1
ATOM 867 N N . LEU A 1 109 ? -2.798 7.825 -4.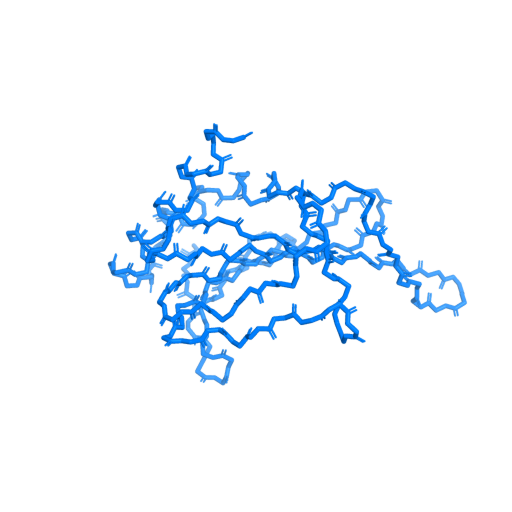469 1.00 84.56 109 LEU A N 1
ATOM 868 C CA . LEU A 1 109 ? -3.902 8.778 -4.627 1.00 84.56 109 LEU A CA 1
ATOM 869 C C . LEU A 1 109 ? -4.611 8.705 -5.994 1.00 84.56 109 LEU A C 1
ATOM 871 O O . LEU A 1 109 ? -5.843 8.768 -6.002 1.00 84.56 109 LEU A O 1
ATOM 875 N N . PRO A 1 110 ? -3.917 8.512 -7.136 1.00 84.25 110 PRO A N 1
ATOM 876 C CA . PRO A 1 110 ? -4.563 8.304 -8.429 1.00 84.25 110 PRO A CA 1
ATOM 877 C C . PRO A 1 110 ? -5.590 7.168 -8.437 1.00 84.25 110 PRO A C 1
ATOM 879 O O . PRO A 1 110 ? -6.573 7.255 -9.170 1.00 84.25 110 PRO A O 1
ATOM 882 N N . HIS A 1 111 ? -5.400 6.148 -7.594 1.00 82.44 111 HIS A N 1
ATOM 883 C CA . HIS A 1 111 ? -6.256 4.964 -7.510 1.00 82.44 111 HIS A CA 1
ATOM 884 C C . HIS A 1 111 ? -7.337 5.055 -6.419 1.00 82.44 111 HIS A C 1
ATOM 886 O O . HIS A 1 111 ? -7.995 4.064 -6.097 1.00 82.44 111 HIS A O 1
ATOM 892 N N . GLU A 1 112 ? -7.539 6.226 -5.804 1.00 84.25 112 GLU A N 1
ATOM 893 C CA . GLU A 1 112 ? -8.525 6.428 -4.732 1.00 84.25 112 GLU A CA 1
ATOM 894 C C . GLU A 1 112 ? -9.928 5.930 -5.118 1.00 84.25 112 GLU A C 1
ATOM 896 O O . GLU A 1 112 ? -10.643 5.341 -4.301 1.00 84.25 112 GLU A O 1
ATOM 901 N N . LYS A 1 113 ? -10.342 6.151 -6.370 1.00 80.62 113 LYS A N 1
ATOM 902 C CA . LYS A 1 113 ? -11.670 5.734 -6.834 1.00 80.62 113 LYS A CA 1
ATOM 903 C C . LYS A 1 113 ? -11.790 4.216 -6.862 1.00 80.62 113 LYS A C 1
ATOM 905 O O . LYS A 1 113 ? -12.815 3.694 -6.432 1.00 80.62 113 LYS A O 1
ATOM 910 N N . GLU A 1 114 ? -10.771 3.520 -7.340 1.00 80.19 114 GLU A N 1
ATOM 911 C CA . GLU A 1 114 ? -10.682 2.065 -7.379 1.00 80.19 114 GLU A CA 1
ATOM 912 C C . GLU A 1 114 ? -10.677 1.489 -5.956 1.00 80.19 114 GLU A C 1
ATOM 914 O O . GLU A 1 114 ? -11.394 0.531 -5.665 1.00 80.19 114 GLU A O 1
ATOM 919 N N . PHE A 1 115 ? -9.960 2.138 -5.039 1.00 77.38 115 PHE A N 1
ATOM 920 C CA . PHE A 1 115 ? -9.923 1.780 -3.624 1.00 77.38 115 PHE A CA 1
ATOM 921 C C . PHE A 1 115 ? -11.282 1.915 -2.925 1.00 77.38 115 PHE A C 1
ATOM 923 O O . PHE A 1 115 ? -11.710 0.992 -2.229 1.00 77.38 115 PHE A O 1
ATOM 930 N N . LEU A 1 116 ? -11.983 3.035 -3.117 1.00 78.50 116 LEU A N 1
ATOM 931 C CA . LEU A 1 116 ? -13.193 3.351 -2.348 1.00 78.50 116 LEU A CA 1
ATOM 932 C C . LEU A 1 116 ? -14.496 2.879 -3.002 1.00 78.50 116 LEU A C 1
ATOM 934 O O . LEU A 1 116 ? -15.447 2.524 -2.303 1.00 78.50 116 LEU A O 1
ATOM 938 N N . ARG A 1 117 ? -14.578 2.878 -4.338 1.00 74.19 117 ARG A N 1
ATOM 939 C CA . ARG A 1 117 ? -15.841 2.629 -5.061 1.00 74.19 117 ARG A CA 1
ATOM 940 C C . ARG A 1 117 ? -16.053 1.168 -5.430 1.00 74.19 117 ARG A C 1
ATOM 942 O O . ARG A 1 117 ? -17.184 0.781 -5.721 1.00 74.19 117 ARG A O 1
ATOM 949 N N . VAL A 1 118 ? -15.003 0.350 -5.420 1.00 71.25 118 VAL A N 1
ATOM 950 C CA . VAL A 1 118 ? -15.116 -1.073 -5.744 1.00 71.25 118 VAL A CA 1
ATOM 951 C C . VAL A 1 118 ? -15.644 -1.849 -4.529 1.00 71.25 118 VAL A C 1
ATOM 953 O O . VAL A 1 118 ? -15.140 -1.760 -3.410 1.00 71.25 118 VAL A O 1
ATOM 956 N N . ILE A 1 119 ? -16.716 -2.606 -4.752 1.00 64.19 119 ILE A N 1
ATOM 957 C CA . ILE A 1 119 ? -17.340 -3.502 -3.769 1.00 64.19 119 ILE A CA 1
ATOM 958 C C . ILE A 1 119 ? -16.427 -4.697 -3.440 1.00 64.19 119 ILE A C 1
ATOM 960 O O . ILE A 1 119 ? -15.714 -5.193 -4.311 1.00 64.19 119 ILE A O 1
ATOM 964 N N . GLY A 1 120 ? -16.460 -5.155 -2.182 1.00 74.00 120 GLY A N 1
ATOM 965 C CA . GLY A 1 120 ? -15.735 -6.348 -1.710 1.00 74.00 120 GLY A CA 1
ATOM 966 C C . GLY A 1 120 ? -14.885 -6.138 -0.451 1.00 74.00 120 GLY A C 1
ATOM 967 O O . GLY A 1 120 ? -14.595 -7.105 0.246 1.00 74.00 120 GLY A O 1
ATOM 968 N N . LEU A 1 121 ? -14.546 -4.892 -0.099 1.00 83.44 121 LEU A N 1
ATOM 969 C CA . LEU A 1 121 ? -13.848 -4.590 1.158 1.00 83.44 121 LEU A CA 1
ATOM 970 C C . LEU A 1 121 ? -14.822 -4.529 2.354 1.00 83.44 121 LEU A C 1
ATOM 972 O O . LEU A 1 121 ? -15.877 -3.898 2.236 1.00 83.44 121 LEU A O 1
ATOM 976 N N . PRO A 1 122 ? -14.470 -5.103 3.522 1.00 87.06 122 PRO A N 1
ATOM 977 C CA . PRO A 1 122 ? -15.222 -4.923 4.763 1.00 87.06 122 PRO A CA 1
ATOM 978 C C . PRO A 1 122 ? -15.319 -3.450 5.175 1.00 87.06 122 PRO A C 1
ATOM 980 O O . PRO A 1 122 ? -14.377 -2.682 4.979 1.00 87.06 122 PRO A O 1
ATOM 983 N N . ASN A 1 123 ? -16.421 -3.063 5.829 1.00 87.00 123 ASN A N 1
ATOM 984 C CA . ASN A 1 123 ? -16.653 -1.675 6.260 1.00 87.00 123 ASN A CA 1
ATOM 985 C C . ASN A 1 123 ? -15.531 -1.121 7.152 1.00 87.00 123 ASN A C 1
ATOM 987 O O . ASN A 1 123 ? -15.153 0.037 7.013 1.00 87.00 123 ASN A O 1
ATOM 991 N N . THR A 1 124 ? -14.972 -1.943 8.044 1.00 88.12 124 THR A N 1
ATOM 992 C CA . THR A 1 124 ? -13.856 -1.545 8.917 1.00 88.12 124 THR A CA 1
ATOM 993 C C . THR A 1 124 ? -12.591 -1.237 8.117 1.00 88.12 124 THR A C 1
ATOM 995 O O . THR A 1 124 ? -11.959 -0.208 8.333 1.00 88.12 124 THR A O 1
ATOM 998 N N . THR A 1 125 ? -12.248 -2.090 7.150 1.00 88.94 125 THR A N 1
ATOM 999 C CA . THR A 1 125 ? -11.134 -1.876 6.216 1.00 88.94 125 THR A CA 1
ATOM 1000 C C . THR A 1 125 ? -11.353 -0.621 5.373 1.00 88.94 125 THR A C 1
ATOM 1002 O O . THR A 1 125 ? -10.426 0.167 5.210 1.00 88.94 125 THR A O 1
ATOM 1005 N N . ARG A 1 126 ? -12.580 -0.400 4.883 1.00 88.19 126 ARG A N 1
ATOM 1006 C CA . ARG A 1 126 ? -12.933 0.799 4.114 1.00 88.19 126 ARG A CA 1
ATOM 1007 C C . ARG A 1 126 ? -12.780 2.079 4.939 1.00 88.19 126 ARG A C 1
ATOM 1009 O O . ARG A 1 126 ? -12.158 3.012 4.454 1.00 88.19 126 ARG A O 1
ATOM 1016 N N . GLY A 1 127 ? -13.254 2.101 6.185 1.00 89.94 127 GLY A N 1
ATOM 1017 C CA . GLY A 1 127 ? -13.102 3.274 7.055 1.00 89.94 127 GLY A CA 1
ATOM 1018 C C . GLY A 1 127 ? -11.636 3.618 7.353 1.00 89.94 127 GLY A C 1
ATOM 1019 O O . GLY A 1 127 ? -11.262 4.787 7.377 1.00 89.94 127 GLY A O 1
ATOM 1020 N N . LEU A 1 128 ? -10.770 2.611 7.525 1.00 90.81 128 LEU A N 1
ATOM 1021 C CA . LEU A 1 128 ? -9.323 2.837 7.656 1.00 90.81 128 LEU A CA 1
ATOM 1022 C C . LEU A 1 128 ? -8.695 3.359 6.359 1.00 90.81 128 LEU A C 1
ATOM 1024 O O . LEU A 1 128 ? -7.803 4.201 6.408 1.00 90.81 128 LEU A O 1
ATOM 1028 N N . LEU A 1 129 ? -9.163 2.874 5.208 1.00 90.50 129 LEU A N 1
ATOM 1029 C CA . LEU A 1 129 ? -8.691 3.303 3.894 1.00 90.50 129 LEU A CA 1
ATOM 1030 C C . LEU A 1 129 ? -9.061 4.761 3.612 1.00 90.50 129 LEU A C 1
ATOM 1032 O O . LEU A 1 129 ? -8.214 5.518 3.153 1.00 90.50 129 LEU A O 1
ATOM 1036 N N . GLU A 1 130 ? -10.285 5.170 3.944 1.00 90.69 130 GLU A N 1
ATOM 1037 C CA . GLU A 1 130 ? -10.730 6.567 3.859 1.00 90.69 130 GLU A CA 1
ATOM 1038 C C . GLU A 1 130 ? -9.842 7.479 4.715 1.00 90.69 130 GLU A C 1
ATOM 1040 O O . GLU A 1 130 ? -9.272 8.437 4.196 1.00 90.69 130 GLU A O 1
ATOM 1045 N N . ARG A 1 131 ? -9.616 7.120 5.987 1.00 90.69 131 ARG A N 1
ATOM 1046 C CA . ARG A 1 131 ? -8.733 7.881 6.889 1.00 90.69 131 ARG A CA 1
ATOM 1047 C C . ARG A 1 131 ? -7.296 7.957 6.378 1.00 90.69 131 ARG A C 1
ATOM 1049 O O . ARG A 1 131 ? -6.674 9.014 6.465 1.00 90.69 131 ARG A O 1
ATOM 1056 N N . LEU A 1 132 ? -6.751 6.860 5.848 1.00 90.69 132 LEU A N 1
ATOM 1057 C CA . LEU A 1 132 ? -5.426 6.863 5.226 1.00 90.69 132 LEU A CA 1
ATOM 1058 C C . LEU A 1 132 ? -5.380 7.859 4.057 1.00 90.69 132 LEU A C 1
ATOM 1060 O O . LEU A 1 132 ? -4.493 8.707 4.017 1.00 90.69 132 LEU A O 1
ATOM 1064 N N . LEU A 1 133 ? -6.332 7.777 3.126 1.00 89.44 133 LEU A N 1
ATOM 1065 C CA . LEU A 1 133 ? -6.372 8.633 1.937 1.00 89.44 133 LEU A CA 1
ATOM 1066 C C . LEU A 1 133 ? -6.557 10.115 2.294 1.00 89.44 133 LEU A C 1
ATOM 1068 O O . LEU A 1 133 ? -5.976 10.972 1.635 1.00 89.44 133 LEU A O 1
ATOM 1072 N N . GLU A 1 134 ? -7.311 10.427 3.348 1.00 89.31 134 GLU A N 1
ATOM 1073 C CA . GLU A 1 134 ? -7.405 11.783 3.899 1.00 89.31 134 GLU A CA 1
ATOM 1074 C C . GLU A 1 134 ? -6.051 12.281 4.420 1.00 89.31 134 GLU A C 1
ATOM 1076 O O . GLU A 1 134 ? -5.606 13.353 4.012 1.00 89.31 134 GLU A O 1
ATOM 1081 N N . ASN A 1 135 ? -5.353 11.483 5.240 1.00 86.56 135 ASN A N 1
ATOM 1082 C CA . ASN A 1 135 ? -4.024 11.838 5.756 1.00 86.56 135 ASN A CA 1
ATOM 1083 C C . ASN A 1 135 ? -3.000 12.051 4.627 1.00 86.56 135 ASN A C 1
ATOM 1085 O O . ASN A 1 135 ? -2.104 12.882 4.757 1.00 86.56 135 ASN A O 1
ATOM 1089 N N . LEU A 1 136 ? -3.124 11.317 3.518 1.00 85.25 136 LEU A N 1
ATOM 1090 C CA . LEU A 1 136 ? -2.258 11.477 2.348 1.00 85.25 136 LEU A CA 1
ATOM 1091 C C . LEU A 1 136 ? -2.511 12.762 1.552 1.00 85.25 136 LEU A C 1
ATOM 1093 O O . LEU A 1 136 ? -1.634 13.177 0.807 1.00 85.25 136 LEU A O 1
ATOM 1097 N N . LYS A 1 137 ? -3.693 13.374 1.668 1.00 83.50 137 LYS A N 1
ATOM 1098 C CA . LYS A 1 137 ? -4.031 14.630 0.973 1.00 83.50 137 LYS A CA 1
ATOM 1099 C C . LYS A 1 137 ? -3.643 15.873 1.769 1.00 83.50 137 LYS A C 1
ATOM 1101 O O . LYS A 1 137 ? -3.551 16.954 1.196 1.00 83.50 137 LYS A O 1
ATOM 1106 N N . THR A 1 138 ? -3.514 15.736 3.087 1.00 73.69 138 THR A N 1
ATOM 1107 C CA . THR A 1 138 ? -3.226 16.845 4.008 1.00 73.69 138 THR A CA 1
ATOM 1108 C C . THR A 1 138 ? -1.738 17.055 4.279 1.00 73.69 138 THR A C 1
ATOM 1110 O O . THR A 1 138 ? -1.388 18.085 4.850 1.00 73.69 138 THR A O 1
ATOM 1113 N N . ASN A 1 139 ? -0.894 16.087 3.913 1.00 57.34 139 ASN A N 1
ATOM 1114 C CA . ASN A 1 139 ? 0.568 16.141 4.019 1.00 57.34 139 ASN A CA 1
ATOM 1115 C C . ASN A 1 139 ? 1.193 16.329 2.638 1.00 57.34 139 ASN A C 1
ATOM 1117 O O . ASN A 1 139 ? 2.243 17.001 2.573 1.00 57.34 139 ASN A O 1
#

Radius of gyration: 14.87 Å; chains: 1; bounding box: 40×34×38 Å

Foldseek 3Di:
DAWDQDPVVRWTWDDDPQKIKIKHWDQWDDWAACPPAVFDWQDPDDTRHIQRTWMKIWMWDDDPQKIKIKIWIARPVVRDIGIGMWIWHQDPVGIDTDHDPRTAPVVVQVCLCVLAVHPDDDPVSNVRSVSSNVVSVVD

Sequence (139 aa):
MHWDYNYTARLYQLSSGLDFLSVAKENSFPPLTKSENIVFTSLDNVAIPEIKDGLRVSAIFTEDGYTISQATYYDSDTNKVYVTQNRWIGTPHGIKHESYSDPSASHILPHEKEFLRVIGLPNTTRGLLERLLENLKTN

Secondary structure (DSSP, 8-state):
--PEEETTTTEEEEEETTEEEEEEEES-BPPB-TTTS----SSTT-PBPPBSSEEEEEEEEEETTEEEEEEEEEETTTTEEEEEEEEEEEETTEEEEEE-SS--GGGTGGGHHHHHHSTTS-HHHHHHHHHHHHHHHH-

pLDDT: mean 78.57, std 13.32, range [36.44, 92.75]